Protein AF-A0A1G9TPN9-F1 (afdb_monomer)

Mean predicted aligned error: 10.39 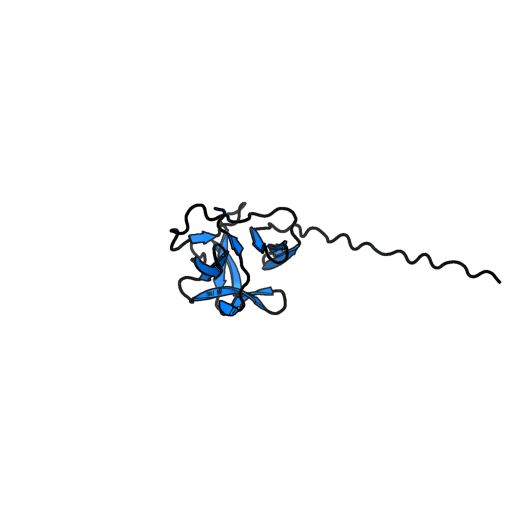Å

Nearest PDB structures (foldseek):
  4qkr-assembly1_A  TM=7.350E-01  e=9.438E-02  synthetic construct
  1sr4-assembly1_C  TM=6.512E-01  e=4.398E-02  [Haemophilus] ducreyi
  2f2f-assembly2_F  TM=6.653E-01  e=1.383E-01  Aggregatibacter actinomycetemcomitans
  3fj8-assembly2_B  TM=6.202E-01  e=1.699E+00  Homo sapiens
  2otg-assembly1_A  TM=3.282E-01  e=3.646E+00  Placopecten magellanicus

Sequence (134 aa):
MGVPSLIGALLAIVPLFAQGESLLKRPDDGRCLGRLDGSPHYTACADAVRIVASSVGVERFAIRLSTEDTCIGAFGEDVLFVGCDRAAVFALEPAKTSTFRLRIADSGKCLGEVAGAPRYTDCGWAPVFMTVSA

Foldseek 3Di:
DDDDDDPPPPPPPPPPPQPWAFEFAFPVPQWGFTDHPQATFTDHDDDYDQDEPPDLPPAKDWGDGPPDQWTWADDPFGIHIDRPVRTFIWGWDDDDVQWTFTARPPPRFTFADDPRGTTTHHPNHHTTGYGYDD

Organism: Allokutzneria albata (NCBI:txid211114)

Solvent-accessible surface area (backbone atoms only — not comparable to full-atom values): 7883 Å² total; per-residue (Å²): 142,82,82,82,80,81,80,75,79,77,78,76,76,69,76,73,72,65,96,32,65,47,54,42,30,25,78,90,78,43,34,12,43,22,40,53,97,87,37,61,35,62,40,78,49,91,78,50,47,66,54,64,56,91,57,92,79,62,70,66,45,69,54,70,46,99,87,54,80,33,11,43,19,65,59,92,45,42,53,41,76,29,49,55,96,62,33,36,45,29,21,74,36,80,73,52,92,54,28,21,24,46,20,33,66,88,76,65,30,10,50,28,69,56,96,77,35,50,23,48,38,63,53,93,78,31,52,50,48,33,44,48,80,133

pLDDT: mean 75.92, std 18.79, range [32.06, 95.75]

Radius of gyration: 18.41 Å; Cα contacts (8 Å, |Δi|>4): 275; chains: 1; bounding box: 75×30×33 Å

Secondary structure (DSSP, 8-state):
--PPP-------------SS-EEEE-TTT-EEEEEETTEEEEEE-SS----B-S-TT---B--B-TTSSEEEEEETTEEEEEEGGGPPPEEEEEEETTEEEEEETTT-PEEEEETTEEEEE-GGGPPP-EE---

Structure (mmCIF, N/CA/C/O backbone):
data_AF-A0A1G9TPN9-F1
#
_entry.id   AF-A0A1G9TPN9-F1
#
loop_
_atom_site.group_PDB
_atom_site.id
_atom_site.type_symbol
_atom_site.label_atom_id
_atom_site.label_alt_id
_atom_site.label_comp_id
_atom_site.label_asym_id
_atom_site.label_entity_id
_atom_site.label_seq_id
_atom_site.pdbx_PDB_ins_code
_atom_site.Cartn_x
_atom_site.Cartn_y
_atom_site.Cartn_z
_atom_site.occupancy
_atom_site.B_iso_or_equiv
_atom_site.auth_seq_id
_atom_site.auth_comp_id
_atom_site.auth_asym_id
_atom_site.auth_atom_id
_atom_site.pdbx_PDB_model_num
ATOM 1 N N . MET A 1 1 ? 59.765 12.003 10.762 1.00 43.97 1 MET A N 1
ATOM 2 C CA . MET A 1 1 ? 58.406 11.668 11.236 1.00 43.97 1 MET A CA 1
ATOM 3 C C . MET A 1 1 ? 57.439 12.626 10.565 1.00 43.97 1 MET A C 1
ATOM 5 O O . MET A 1 1 ? 57.560 13.820 10.780 1.00 43.97 1 MET A O 1
ATOM 9 N N . GLY A 1 2 ? 56.567 12.124 9.696 1.00 37.44 2 GLY A N 1
ATOM 10 C CA . GLY A 1 2 ? 55.583 12.926 8.970 1.00 37.44 2 GLY A CA 1
ATOM 11 C C . GLY A 1 2 ? 54.739 11.991 8.118 1.00 37.44 2 GLY A C 1
ATOM 12 O O . GLY A 1 2 ? 55.180 11.560 7.060 1.00 37.44 2 GLY A O 1
ATOM 13 N N . VAL A 1 3 ? 53.591 11.581 8.650 1.00 46.69 3 VAL A N 1
ATOM 14 C CA . VAL A 1 3 ? 52.636 10.696 7.974 1.00 46.69 3 VAL A CA 1
ATOM 15 C C . VAL A 1 3 ? 51.806 11.565 7.023 1.00 46.69 3 VAL A C 1
ATOM 17 O O . VAL A 1 3 ? 51.264 12.568 7.490 1.00 46.69 3 VAL A O 1
ATOM 20 N N . PRO A 1 4 ? 51.684 11.253 5.722 1.00 41.78 4 PRO A N 1
ATOM 21 C CA . PRO A 1 4 ? 50.736 11.957 4.875 1.00 41.78 4 PRO A CA 1
ATOM 22 C C . PRO A 1 4 ? 49.315 11.471 5.186 1.00 41.78 4 PRO A C 1
ATOM 24 O O . PRO A 1 4 ? 49.020 10.277 5.129 1.00 41.78 4 PRO A O 1
ATOM 27 N N . SER A 1 5 ? 48.451 12.423 5.544 1.00 47.19 5 SER A N 1
ATOM 28 C CA . SER A 1 5 ? 47.017 12.234 5.756 1.00 47.19 5 SER A CA 1
ATOM 29 C C . SER A 1 5 ? 46.362 11.547 4.561 1.00 47.19 5 SER A C 1
ATOM 31 O O . SER A 1 5 ? 46.314 12.096 3.460 1.00 47.19 5 SER A O 1
ATOM 33 N N . LEU A 1 6 ? 45.782 10.375 4.812 1.00 43.66 6 LEU A N 1
ATOM 34 C CA . LEU A 1 6 ? 44.759 9.778 3.964 1.00 43.66 6 LEU A CA 1
ATOM 35 C C . LEU A 1 6 ? 43.507 10.659 4.038 1.00 43.66 6 LEU A C 1
ATOM 37 O O . LEU A 1 6 ? 42.712 10.553 4.970 1.00 43.66 6 LEU A O 1
ATOM 41 N N . ILE A 1 7 ? 43.329 11.539 3.053 1.00 48.28 7 ILE A N 1
ATOM 42 C CA . ILE A 1 7 ? 42.018 12.115 2.752 1.00 48.28 7 ILE A CA 1
ATOM 43 C C . ILE A 1 7 ? 41.195 10.971 2.159 1.00 48.28 7 ILE A C 1
ATOM 45 O O . ILE A 1 7 ? 41.225 10.706 0.959 1.00 48.28 7 ILE A O 1
ATOM 49 N N . GLY A 1 8 ? 40.512 10.237 3.036 1.00 36.88 8 GLY A N 1
ATOM 50 C CA . GLY A 1 8 ? 39.445 9.331 2.648 1.00 36.88 8 GLY A CA 1
ATOM 51 C C . GLY A 1 8 ? 38.329 10.168 2.044 1.00 36.88 8 GLY A C 1
ATOM 52 O O . GLY A 1 8 ? 37.589 10.832 2.767 1.00 36.88 8 GLY A O 1
ATOM 53 N N . ALA A 1 9 ? 38.249 10.179 0.716 1.00 40.12 9 ALA A N 1
ATOM 54 C CA . ALA A 1 9 ? 37.109 10.717 0.001 1.00 40.12 9 ALA A CA 1
ATOM 55 C C . ALA A 1 9 ? 35.876 9.908 0.424 1.00 40.12 9 ALA A C 1
ATOM 57 O O . ALA A 1 9 ? 35.660 8.787 -0.036 1.00 40.12 9 ALA A O 1
ATOM 58 N N . LEU A 1 10 ? 35.094 10.467 1.349 1.00 37.47 10 LEU A N 1
ATOM 59 C CA . LEU A 1 10 ? 33.742 10.012 1.613 1.00 37.47 10 LEU A CA 1
ATOM 60 C C . LEU A 1 10 ? 32.972 10.254 0.311 1.00 37.47 10 LEU A C 1
ATOM 62 O O . LEU A 1 10 ? 32.587 11.382 0.003 1.00 37.47 10 LEU A O 1
ATOM 66 N N . LEU A 1 11 ? 32.816 9.203 -0.490 1.00 36.09 11 LEU A N 1
ATOM 67 C CA . LEU A 1 11 ? 31.829 9.159 -1.556 1.00 36.09 11 LEU A CA 1
ATOM 68 C C . LEU A 1 11 ? 30.475 9.363 -0.879 1.00 36.09 11 LEU A C 1
ATOM 70 O O . LEU A 1 11 ? 29.889 8.431 -0.333 1.00 36.09 11 LEU A O 1
ATOM 74 N N . ALA A 1 12 ? 30.013 10.611 -0.863 1.00 34.91 12 ALA A N 1
ATOM 75 C CA . ALA A 1 12 ? 28.624 10.919 -0.621 1.00 34.91 12 ALA A CA 1
ATOM 76 C C . ALA A 1 12 ? 27.851 10.209 -1.731 1.00 34.91 12 ALA A C 1
ATOM 78 O O . ALA A 1 12 ? 27.803 10.669 -2.872 1.00 34.91 12 ALA A O 1
ATOM 79 N N . ILE A 1 13 ? 27.311 9.037 -1.406 1.00 37.03 13 ILE A N 1
ATOM 80 C CA . ILE A 1 13 ? 26.263 8.404 -2.187 1.00 37.03 13 ILE A CA 1
ATOM 81 C C . ILE A 1 13 ? 25.100 9.380 -2.073 1.00 37.03 13 ILE A C 1
ATOM 83 O O . ILE A 1 13 ? 24.330 9.337 -1.116 1.00 37.03 13 ILE A O 1
ATOM 87 N N . VAL A 1 14 ? 25.033 10.339 -2.997 1.00 32.06 14 VAL A N 1
ATOM 88 C CA . VAL A 1 14 ? 23.802 11.077 -3.244 1.00 32.06 14 VAL A CA 1
ATOM 89 C C . VAL A 1 14 ? 22.802 9.971 -3.552 1.00 32.06 14 VAL A C 1
ATOM 91 O O . VAL A 1 14 ? 23.043 9.238 -4.518 1.00 32.06 14 VAL A O 1
ATOM 94 N N . PRO A 1 15 ? 21.768 9.743 -2.720 1.00 36.69 15 PRO A N 1
ATOM 95 C CA . PRO A 1 15 ? 20.754 8.777 -3.081 1.00 36.69 15 PRO A CA 1
ATOM 96 C C . PRO A 1 15 ? 20.227 9.276 -4.416 1.00 36.69 15 PRO A C 1
ATOM 98 O O . PRO A 1 15 ? 19.687 10.381 -4.491 1.00 36.69 15 PRO A O 1
ATOM 101 N N . LEU A 1 16 ? 20.507 8.522 -5.485 1.00 38.44 16 LEU A N 1
ATOM 102 C CA . LEU A 1 16 ? 19.875 8.752 -6.768 1.00 38.44 16 LEU A CA 1
ATOM 103 C C . LEU A 1 16 ? 18.395 8.803 -6.429 1.00 38.44 16 LEU A C 1
ATOM 105 O O . LEU A 1 16 ? 17.837 7.798 -5.986 1.00 38.44 16 LEU A O 1
ATOM 109 N N . PHE A 1 17 ? 17.799 9.988 -6.546 1.00 42.41 17 PHE A N 1
ATOM 110 C CA . PHE A 1 17 ? 16.361 10.133 -6.533 1.00 42.41 17 PHE A CA 1
ATOM 111 C C . PHE A 1 17 ? 15.888 9.135 -7.574 1.00 42.41 17 PHE A C 1
ATOM 113 O O . PHE A 1 17 ? 16.177 9.306 -8.761 1.00 42.41 17 PHE A O 1
ATOM 120 N N . ALA A 1 18 ? 15.313 8.021 -7.118 1.00 39.78 18 ALA A N 1
ATOM 121 C CA . ALA A 1 18 ? 14.754 7.043 -8.021 1.00 39.78 18 ALA A CA 1
ATOM 122 C C . ALA A 1 18 ? 13.811 7.849 -8.909 1.00 39.78 18 ALA A C 1
ATOM 124 O O . ALA A 1 18 ? 12.903 8.505 -8.396 1.00 39.78 18 ALA A O 1
ATOM 125 N N . GLN A 1 19 ? 14.096 7.885 -10.212 1.00 42.78 19 GLN A N 1
ATOM 126 C CA . GLN A 1 19 ? 13.263 8.532 -11.224 1.00 42.78 19 GLN A CA 1
ATOM 127 C C . GLN A 1 19 ? 11.997 7.688 -11.420 1.00 42.78 19 GLN A C 1
ATOM 129 O O . GLN A 1 19 ? 11.717 7.171 -12.494 1.00 42.78 19 GLN A O 1
ATOM 134 N N . GLY A 1 20 ? 11.297 7.468 -10.316 1.00 49.19 20 GLY A N 1
ATOM 135 C CA . GLY A 1 20 ? 10.157 6.607 -10.154 1.00 49.19 20 GLY A CA 1
ATOM 136 C C . GLY A 1 20 ? 9.062 7.423 -9.507 1.00 49.19 20 GLY A C 1
ATOM 137 O O . GLY A 1 20 ? 9.279 8.123 -8.515 1.00 49.19 20 GLY A O 1
ATOM 138 N N . GLU A 1 21 ? 7.880 7.368 -10.095 1.00 59.69 21 GLU A N 1
ATOM 139 C CA . GLU A 1 21 ? 6.714 8.082 -9.599 1.00 59.69 21 GLU A CA 1
ATOM 140 C C . GLU A 1 21 ? 6.439 7.638 -8.162 1.00 59.69 21 GLU A C 1
ATOM 142 O O . GLU A 1 21 ? 6.252 6.449 -7.900 1.00 59.69 21 GLU A O 1
ATOM 147 N N . SER A 1 22 ? 6.487 8.579 -7.217 1.00 54.78 22 SER A N 1
ATOM 148 C CA . SER A 1 22 ? 6.223 8.318 -5.802 1.00 54.78 22 SER A CA 1
ATOM 149 C C . SER A 1 22 ? 4.737 8.514 -5.522 1.00 54.78 22 SER A C 1
ATOM 151 O O . SER A 1 22 ? 4.194 9.597 -5.731 1.00 54.78 22 SER A O 1
ATOM 153 N N . LEU A 1 23 ? 4.075 7.455 -5.059 1.00 70.75 23 LEU A N 1
ATOM 154 C CA . LEU A 1 23 ? 2.614 7.343 -5.089 1.00 70.75 23 LEU A CA 1
ATOM 155 C C . LEU A 1 23 ? 1.996 7.423 -3.700 1.00 70.75 23 LEU A C 1
ATOM 157 O O . LEU A 1 23 ? 1.034 8.150 -3.489 1.00 70.75 23 LEU A O 1
ATOM 161 N N . LEU A 1 24 ? 2.544 6.661 -2.753 1.00 81.06 24 LEU A N 1
ATOM 162 C CA . LEU A 1 24 ? 1.997 6.532 -1.405 1.00 81.06 24 LEU A CA 1
ATOM 163 C C . LEU A 1 24 ? 3.110 6.655 -0.384 1.00 81.06 24 LEU A C 1
ATOM 165 O O . LEU A 1 24 ? 3.921 5.738 -0.247 1.00 81.06 24 LEU A O 1
ATOM 169 N N . LYS A 1 25 ? 3.129 7.769 0.347 1.00 83.56 25 LYS A N 1
ATOM 170 C CA . LYS A 1 25 ? 4.106 7.989 1.414 1.00 83.56 25 LYS A CA 1
ATOM 171 C C . LYS A 1 25 ? 3.711 7.240 2.679 1.00 83.56 25 LYS A C 1
ATOM 173 O O . LYS A 1 25 ? 2.613 7.422 3.201 1.00 83.56 25 LYS A O 1
ATOM 178 N N . ARG A 1 26 ? 4.646 6.463 3.215 1.00 86.19 26 ARG A N 1
ATOM 179 C CA . ARG A 1 26 ? 4.575 5.927 4.572 1.00 86.19 26 ARG A CA 1
ATOM 180 C C . ARG A 1 26 ? 4.964 7.040 5.548 1.00 86.19 26 ARG A C 1
ATO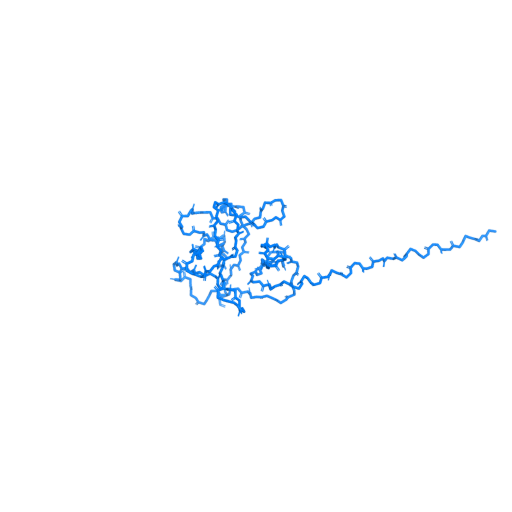M 182 O O . ARG A 1 26 ? 6.073 7.568 5.449 1.00 86.19 26 ARG A O 1
ATOM 189 N N . PRO A 1 27 ? 4.082 7.427 6.480 1.00 79.25 27 PRO A N 1
ATOM 190 C CA . PRO A 1 27 ? 4.375 8.490 7.429 1.00 79.25 27 PRO A CA 1
ATOM 191 C C . PRO A 1 27 ? 5.448 8.078 8.444 1.00 79.25 27 PRO A C 1
ATOM 193 O O . PRO A 1 27 ? 6.152 8.949 8.942 1.00 79.25 27 PRO A O 1
ATOM 196 N N . ASP A 1 28 ? 5.596 6.778 8.717 1.00 81.81 28 ASP A N 1
ATOM 197 C CA . ASP A 1 28 ? 6.481 6.276 9.774 1.00 81.81 28 ASP A CA 1
ATOM 198 C C . ASP A 1 28 ? 7.973 6.373 9.418 1.00 81.81 28 ASP A C 1
ATOM 200 O O . ASP A 1 28 ? 8.795 6.665 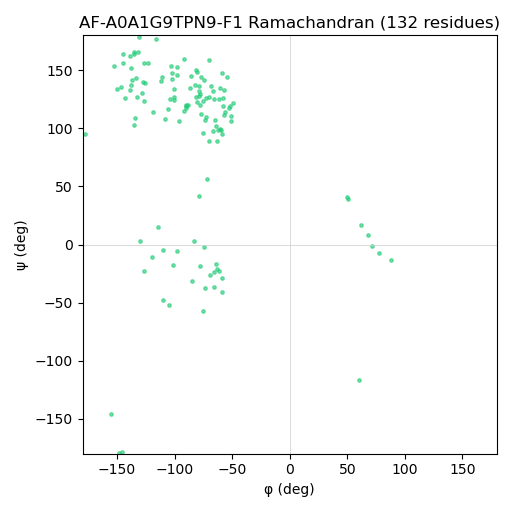10.281 1.00 81.81 28 ASP A O 1
ATOM 204 N N . ASP A 1 29 ? 8.337 6.132 8.154 1.00 84.25 29 ASP A N 1
ATOM 205 C CA . ASP A 1 29 ? 9.736 6.092 7.701 1.00 84.25 29 ASP A CA 1
ATOM 206 C C . ASP A 1 29 ? 10.018 6.951 6.461 1.00 84.25 29 ASP A C 1
ATOM 208 O O . ASP A 1 29 ? 11.138 6.962 5.951 1.00 84.25 29 ASP A O 1
ATOM 212 N N . GLY A 1 30 ? 9.015 7.674 5.958 1.00 81.56 30 GLY A N 1
ATOM 213 C CA . GLY A 1 30 ? 9.161 8.594 4.835 1.00 81.56 30 GLY A CA 1
ATOM 214 C C . GLY A 1 30 ? 9.444 7.926 3.489 1.00 81.56 30 GLY A C 1
ATOM 215 O O . GLY A 1 30 ? 9.712 8.643 2.526 1.00 81.56 30 GLY A O 1
ATOM 216 N N . ARG A 1 31 ? 9.380 6.590 3.390 1.00 86.44 31 ARG A N 1
ATOM 217 C CA . ARG A 1 31 ? 9.495 5.877 2.111 1.00 86.44 31 ARG A CA 1
ATOM 218 C C . ARG A 1 31 ? 8.171 5.907 1.358 1.00 86.44 31 ARG A C 1
ATOM 220 O O . ARG A 1 31 ? 7.098 5.871 1.958 1.00 86.44 31 ARG A O 1
ATOM 227 N N . CYS A 1 32 ? 8.239 5.918 0.036 1.00 85.06 32 CYS A N 1
ATOM 228 C CA . CYS A 1 32 ? 7.076 5.863 -0.832 1.00 85.06 32 CYS A CA 1
ATOM 229 C C . CYS A 1 32 ? 7.002 4.556 -1.584 1.00 85.06 32 CYS A C 1
ATOM 231 O O . CYS A 1 32 ? 8.020 4.088 -2.091 1.00 85.06 32 CYS A O 1
ATOM 233 N N . LEU A 1 33 ? 5.789 4.021 -1.726 1.00 86.50 33 LEU A N 1
ATOM 234 C CA . LEU A 1 33 ? 5.526 3.088 -2.811 1.00 86.50 33 LEU A CA 1
ATOM 235 C C . LEU A 1 33 ? 5.658 3.855 -4.125 1.00 86.50 33 LEU A C 1
ATOM 237 O O . LEU A 1 33 ? 4.996 4.878 -4.310 1.00 86.50 33 LEU A O 1
ATOM 241 N N . GLY A 1 34 ? 6.499 3.360 -5.018 1.00 80.06 34 GLY A N 1
ATOM 242 C CA . GLY A 1 34 ? 6.686 3.918 -6.345 1.00 80.06 34 GLY A CA 1
ATOM 243 C C . GLY A 1 34 ? 7.036 2.851 -7.365 1.00 80.06 34 GLY A C 1
ATOM 244 O O . GLY A 1 34 ? 7.113 1.662 -7.043 1.00 80.06 34 GLY A O 1
ATOM 245 N N . ARG A 1 35 ? 7.228 3.285 -8.609 1.00 79.00 35 ARG A N 1
ATOM 246 C CA . ARG A 1 35 ? 7.632 2.421 -9.720 1.00 79.00 35 ARG A CA 1
ATOM 247 C C . ARG A 1 35 ? 9.129 2.555 -9.985 1.00 79.00 35 ARG A C 1
ATOM 249 O O . ARG A 1 35 ? 9.594 3.654 -10.255 1.00 79.00 35 ARG A O 1
ATOM 256 N N . LEU A 1 36 ? 9.863 1.446 -9.956 1.00 78.62 36 LEU A N 1
ATOM 257 C CA . LEU A 1 36 ? 11.259 1.356 -10.393 1.00 78.62 36 LEU A CA 1
ATOM 258 C C . LEU A 1 36 ? 11.358 0.215 -11.408 1.00 78.62 36 LEU A C 1
ATOM 260 O O . LEU A 1 36 ? 10.920 -0.895 -11.120 1.00 78.62 36 LEU A O 1
ATOM 264 N N . ASP A 1 37 ? 11.845 0.512 -12.614 1.00 80.62 37 ASP A N 1
ATOM 265 C CA . ASP A 1 37 ? 11.958 -0.448 -13.725 1.00 80.62 37 ASP A CA 1
ATOM 266 C C . ASP A 1 37 ? 10.660 -1.241 -13.995 1.00 80.62 37 ASP A C 1
ATOM 268 O O . ASP A 1 37 ? 10.658 -2.451 -14.213 1.00 80.62 37 ASP A O 1
ATOM 272 N N . GLY A 1 38 ? 9.512 -0.555 -13.923 1.00 77.62 38 GLY A N 1
ATOM 273 C CA . GLY A 1 38 ? 8.184 -1.152 -14.123 1.00 77.62 38 GLY A CA 1
ATOM 274 C C . GLY A 1 38 ? 7.642 -1.954 -12.933 1.00 77.62 38 GLY A C 1
ATOM 275 O O . GLY A 1 38 ? 6.468 -2.321 -12.938 1.00 77.62 38 GLY A O 1
ATOM 276 N N . SER A 1 39 ? 8.446 -2.168 -11.892 1.00 84.44 39 SER A N 1
ATOM 277 C CA . SER A 1 39 ? 8.086 -2.940 -10.701 1.00 84.44 39 SER A CA 1
ATOM 278 C C . SER A 1 39 ? 7.773 -2.032 -9.503 1.00 84.44 39 SER A C 1
ATOM 280 O O . SER A 1 39 ? 8.258 -0.898 -9.441 1.00 84.44 39 SER A O 1
ATOM 282 N N . PRO A 1 40 ? 6.946 -2.476 -8.541 1.00 89.19 40 PRO A N 1
ATOM 283 C CA . PRO A 1 40 ? 6.682 -1.716 -7.327 1.00 89.19 40 PRO A CA 1
ATOM 284 C C . PRO A 1 40 ? 7.835 -1.835 -6.330 1.00 89.19 40 PRO A C 1
ATOM 286 O O . PRO A 1 40 ? 8.250 -2.933 -5.967 1.00 89.19 40 PRO A O 1
ATOM 289 N N . HIS A 1 41 ? 8.306 -0.695 -5.829 1.00 88.75 41 HIS A N 1
ATOM 290 C CA . HIS A 1 41 ? 9.376 -0.612 -4.835 1.00 88.75 41 HIS A CA 1
ATOM 291 C C . HIS A 1 41 ? 9.064 0.435 -3.766 1.00 88.75 41 HIS A C 1
ATOM 293 O O . HIS A 1 41 ? 8.391 1.429 -4.038 1.00 88.75 41 HIS A O 1
ATOM 299 N N . TYR A 1 42 ? 9.601 0.236 -2.558 1.00 87.50 42 TYR A N 1
ATOM 300 C CA . TYR A 1 42 ? 9.694 1.314 -1.577 1.00 87.50 42 TYR A CA 1
ATOM 301 C C . TYR A 1 42 ? 11.002 2.077 -1.766 1.00 87.50 42 TYR A C 1
ATOM 303 O O . TYR A 1 42 ? 12.080 1.504 -1.624 1.00 87.50 42 TYR A O 1
ATOM 311 N N . THR A 1 43 ? 10.907 3.373 -2.045 1.00 82.44 43 THR A N 1
ATOM 312 C CA . THR A 1 43 ? 12.064 4.261 -2.217 1.00 82.44 43 THR A CA 1
ATOM 313 C C . THR A 1 43 ? 11.959 5.482 -1.310 1.00 82.44 43 THR A C 1
ATOM 315 O O . THR A 1 43 ? 10.866 5.857 -0.887 1.00 82.44 43 THR A O 1
ATOM 318 N N . ALA A 1 44 ? 13.088 6.104 -0.979 1.00 80.69 44 ALA A N 1
ATOM 319 C CA . ALA A 1 44 ? 13.082 7.376 -0.266 1.00 80.69 44 ALA A CA 1
ATOM 320 C C . ALA A 1 44 ? 12.496 8.474 -1.170 1.00 80.69 44 ALA A C 1
ATOM 322 O O . ALA A 1 44 ? 12.883 8.600 -2.331 1.00 80.69 44 ALA A O 1
ATOM 323 N N . CYS A 1 45 ? 11.570 9.270 -0.640 1.00 74.44 45 CYS A N 1
ATOM 324 C CA . CYS A 1 45 ? 10.864 10.306 -1.393 1.00 74.44 45 CYS A CA 1
ATOM 325 C C . CYS A 1 45 ? 10.719 11.578 -0.543 1.00 74.44 45 CYS A C 1
ATOM 327 O O . CYS A 1 45 ? 10.308 11.536 0.621 1.00 74.44 45 CYS A O 1
ATOM 329 N N . ALA A 1 46 ? 11.042 12.731 -1.134 1.00 64.75 46 ALA A N 1
ATOM 330 C CA . ALA A 1 46 ? 10.788 14.028 -0.509 1.00 64.75 46 ALA A CA 1
ATOM 331 C C . ALA A 1 46 ? 9.291 14.367 -0.604 1.00 64.75 46 ALA A C 1
ATOM 333 O O . ALA A 1 46 ? 8.609 14.467 0.423 1.00 64.75 46 ALA A O 1
ATOM 334 N N . ASP A 1 47 ? 8.778 14.383 -1.838 1.00 60.41 47 ASP A N 1
ATOM 335 C CA . ASP A 1 47 ? 7.427 14.806 -2.189 1.00 60.41 47 ASP A CA 1
ATOM 336 C C . ASP A 1 47 ? 6.659 13.657 -2.835 1.00 60.41 47 ASP A C 1
ATOM 338 O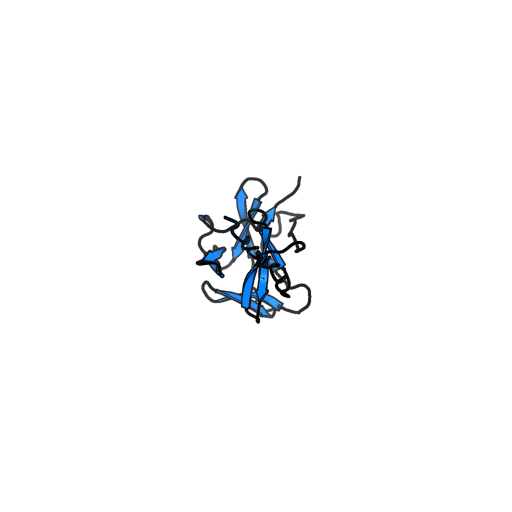 O . ASP A 1 47 ? 6.979 13.189 -3.925 1.00 60.41 47 ASP A O 1
ATOM 342 N N . ALA A 1 48 ? 5.630 13.185 -2.148 1.00 63.84 48 ALA A N 1
ATOM 343 C CA . ALA A 1 48 ? 4.693 12.228 -2.704 1.00 63.84 48 ALA A CA 1
ATOM 344 C C . ALA A 1 48 ? 3.302 12.514 -2.177 1.00 63.84 48 ALA A C 1
ATOM 346 O O . ALA A 1 48 ? 3.134 13.209 -1.168 1.00 63.84 48 ALA A O 1
ATOM 347 N N . VAL A 1 49 ? 2.307 11.942 -2.847 1.00 57.88 49 VAL A N 1
ATOM 348 C CA . VAL A 1 49 ? 0.919 12.085 -2.432 1.00 57.88 49 VAL A CA 1
ATOM 349 C C . VAL A 1 49 ? 0.750 11.416 -1.067 1.00 57.88 49 VAL A C 1
ATOM 351 O O . VAL A 1 49 ? 0.768 10.194 -0.914 1.00 57.88 49 VAL A O 1
ATOM 354 N N . ARG A 1 50 ? 0.592 12.245 -0.035 1.00 56.66 50 ARG A N 1
ATOM 355 C CA . ARG A 1 50 ? -0.002 11.817 1.227 1.00 56.66 50 ARG A CA 1
ATOM 356 C C . ARG A 1 50 ? -1.502 11.759 0.985 1.00 56.66 50 ARG A C 1
ATOM 358 O O . ARG A 1 50 ? -2.123 12.801 0.787 1.00 56.66 50 ARG A O 1
ATOM 365 N N . ILE A 1 51 ? -2.089 10.566 0.999 1.00 57.19 51 ILE A N 1
ATOM 366 C CA . ILE A 1 51 ? -3.546 10.465 0.928 1.00 57.19 51 ILE A CA 1
ATOM 367 C C . ILE A 1 51 ? -4.106 10.890 2.286 1.00 57.19 51 ILE A C 1
ATOM 369 O O . ILE A 1 51 ? -3.989 10.183 3.289 1.00 57.19 51 ILE A O 1
ATOM 373 N N . VAL A 1 52 ? -4.695 12.082 2.311 1.00 53.38 52 VAL A N 1
ATOM 374 C CA . VAL A 1 52 ? -5.472 12.587 3.441 1.00 53.38 52 VAL A CA 1
ATOM 375 C C . VAL A 1 52 ? -6.923 12.203 3.188 1.00 53.38 52 VAL A C 1
ATOM 377 O O . VAL A 1 52 ? -7.527 12.656 2.218 1.00 53.38 52 VAL A O 1
ATOM 380 N N . ALA A 1 53 ? -7.481 11.343 4.038 1.00 53.84 53 ALA A N 1
ATOM 381 C CA . ALA A 1 53 ? -8.899 11.020 3.956 1.00 53.84 53 ALA A CA 1
ATOM 382 C C . ALA A 1 53 ? -9.711 12.220 4.463 1.00 53.84 53 ALA A C 1
ATOM 384 O O . ALA A 1 53 ? -9.706 12.504 5.658 1.00 53.84 53 ALA A O 1
ATOM 385 N N . SER A 1 54 ? -10.406 12.916 3.561 1.00 46.38 54 SER A N 1
ATOM 386 C CA . SER A 1 54 ? -11.360 13.981 3.908 1.00 46.38 54 SER A CA 1
ATOM 387 C C . SER A 1 54 ? -12.702 13.427 4.405 1.00 46.38 54 SER A C 1
ATOM 389 O O . SER A 1 54 ? -13.446 14.130 5.082 1.00 46.38 54 SER A O 1
ATOM 391 N N . SER A 1 55 ? -12.996 12.151 4.125 1.00 51.31 55 SER A N 1
ATOM 392 C CA . SER A 1 55 ? -14.114 11.409 4.710 1.00 51.31 55 SER A CA 1
ATOM 393 C C . SER A 1 55 ? -13.718 9.955 4.970 1.00 51.31 55 SER A C 1
ATOM 395 O O . SER A 1 55 ? -13.315 9.250 4.046 1.00 51.31 55 SER A O 1
ATOM 397 N N . VAL A 1 56 ? -13.890 9.475 6.203 1.00 54.69 56 VAL A N 1
ATOM 398 C CA . VAL A 1 56 ? -13.627 8.070 6.592 1.00 54.69 56 VAL A CA 1
ATOM 399 C C . VAL A 1 56 ? -14.719 7.113 6.066 1.00 54.69 56 VAL A C 1
ATOM 401 O O . VAL A 1 56 ? -14.627 5.906 6.238 1.00 54.69 56 VAL A O 1
ATOM 404 N N . GLY A 1 57 ? -15.747 7.638 5.386 1.00 54.19 57 GLY A N 1
ATOM 405 C CA . GLY A 1 57 ? -16.856 6.866 4.813 1.00 54.19 57 GLY A CA 1
ATOM 406 C C . GLY A 1 57 ? -16.594 6.245 3.436 1.00 54.19 57 GLY A C 1
ATOM 407 O O . GLY A 1 57 ? -17.511 5.664 2.864 1.00 54.19 57 GLY A O 1
ATOM 408 N N . VAL A 1 58 ? -15.387 6.368 2.869 1.00 62.19 58 VAL A N 1
ATOM 409 C CA . VAL A 1 58 ? -15.056 5.675 1.613 1.00 62.19 58 VAL A CA 1
ATOM 410 C C . VAL A 1 58 ? -14.820 4.199 1.928 1.00 62.19 58 VAL A C 1
ATOM 412 O O . VAL A 1 58 ? -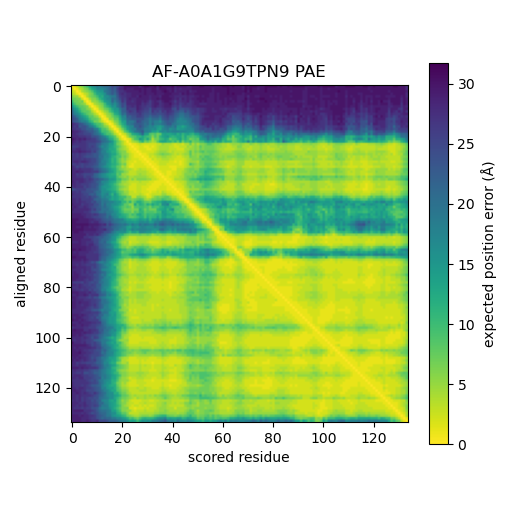13.734 3.809 2.350 1.00 62.19 58 VAL A O 1
ATOM 415 N N . GLU A 1 59 ? -15.854 3.379 1.745 1.00 71.19 59 GLU A N 1
ATOM 416 C CA . GLU A 1 59 ? -15.796 1.949 2.066 1.00 71.19 59 GLU A CA 1
ATOM 417 C C . GLU A 1 59 ? -14.813 1.184 1.174 1.00 71.19 59 GLU A C 1
ATOM 419 O O . GLU A 1 59 ? -14.167 0.238 1.630 1.00 71.19 59 GLU A O 1
ATOM 424 N N . ARG A 1 60 ? -14.719 1.570 -0.106 1.00 81.12 60 ARG A N 1
ATOM 425 C CA . ARG A 1 60 ? -13.928 0.883 -1.132 1.00 81.12 60 ARG A CA 1
ATOM 426 C C . ARG A 1 60 ? -13.416 1.864 -2.191 1.00 81.12 60 ARG A C 1
ATOM 428 O O . ARG A 1 60 ? -14.194 2.674 -2.687 1.00 81.12 60 ARG A O 1
ATOM 435 N N . PHE A 1 61 ? -12.138 1.787 -2.563 1.00 85.50 61 PHE A N 1
ATOM 436 C CA . PHE A 1 61 ? -11.529 2.648 -3.585 1.00 85.50 61 PHE A CA 1
ATOM 437 C C . PHE A 1 61 ? -10.347 1.977 -4.294 1.00 85.50 61 PHE A C 1
ATOM 439 O O . PHE A 1 61 ? -9.670 1.127 -3.727 1.00 85.50 61 PHE A O 1
ATOM 446 N N . ALA A 1 62 ? -10.074 2.384 -5.532 1.00 87.56 62 ALA A N 1
ATOM 447 C CA . ALA A 1 62 ? -8.841 2.042 -6.238 1.00 87.56 62 ALA A CA 1
ATOM 448 C C . ALA A 1 62 ? -7.833 3.192 -6.121 1.00 87.56 62 ALA A C 1
ATOM 450 O O . ALA A 1 62 ? -8.215 4.357 -5.992 1.00 87.56 62 ALA A O 1
ATOM 451 N N . ILE A 1 63 ? -6.540 2.874 -6.187 1.00 84.50 63 ILE A N 1
ATOM 452 C CA . ILE A 1 63 ? -5.465 3.870 -6.138 1.00 84.50 63 ILE A CA 1
ATOM 453 C C . ILE A 1 63 ? -4.850 3.975 -7.531 1.00 84.50 63 ILE A C 1
ATOM 455 O O . ILE A 1 63 ? -4.160 3.057 -7.980 1.00 84.50 63 ILE A O 1
ATOM 459 N N . ARG A 1 64 ? -5.130 5.090 -8.210 1.00 82.00 64 ARG A N 1
ATOM 460 C CA . ARG A 1 64 ? -4.627 5.415 -9.550 1.00 82.00 64 ARG A CA 1
ATOM 461 C C . ARG A 1 64 ? -3.253 6.086 -9.485 1.00 82.00 64 ARG A C 1
ATOM 463 O O . ARG A 1 64 ? -2.988 6.869 -8.576 1.00 82.00 64 ARG A O 1
ATOM 470 N N . LEU A 1 65 ? -2.406 5.797 -10.470 1.00 75.69 65 LEU A N 1
ATOM 471 C CA . LEU A 1 65 ? -1.121 6.456 -10.696 1.00 75.69 65 LEU A CA 1
ATOM 472 C C . LEU A 1 65 ? -1.341 7.773 -11.460 1.00 75.69 65 LEU A C 1
ATOM 474 O O . LEU A 1 65 ? -2.148 7.835 -12.383 1.00 75.69 65 LEU A O 1
ATOM 478 N N . SER A 1 66 ? -0.652 8.842 -11.062 1.00 67.38 66 SER A N 1
ATOM 479 C CA . SER A 1 66 ? -0.954 10.231 -11.452 1.00 67.38 66 SER A CA 1
ATOM 480 C C . SER A 1 66 ? -0.822 10.548 -12.947 1.00 67.38 66 SER A C 1
ATOM 482 O O . SER A 1 66 ? -1.397 11.535 -13.401 1.00 67.38 66 SER A O 1
ATOM 484 N N . THR A 1 67 ? -0.077 9.754 -13.707 1.00 61.50 67 THR A N 1
ATOM 485 C CA . THR A 1 67 ? 0.367 10.082 -15.076 1.00 61.50 67 THR A CA 1
ATOM 486 C C . THR A 1 67 ? -0.130 9.100 -16.140 1.00 61.50 67 THR A C 1
ATOM 488 O O . THR A 1 67 ? -0.045 9.397 -17.329 1.00 61.50 67 THR A O 1
ATOM 491 N N . GLU A 1 68 ? -0.707 7.963 -15.741 1.00 66.50 68 GLU A N 1
ATOM 492 C CA . GLU A 1 68 ? -1.161 6.894 -16.638 1.00 66.50 68 GLU A CA 1
ATOM 493 C C . GLU A 1 68 ? -2.555 6.380 -16.232 1.00 66.50 68 GLU A C 1
ATOM 495 O O . GLU A 1 68 ? -3.045 6.629 -15.128 1.00 66.50 68 GLU A O 1
ATOM 500 N N . ASP A 1 69 ? -3.225 5.623 -17.106 1.00 77.69 69 ASP A N 1
ATOM 501 C CA . ASP A 1 69 ? -4.423 4.838 -16.746 1.00 77.69 69 ASP A CA 1
ATOM 502 C C . ASP A 1 69 ? -4.058 3.534 -16.018 1.00 77.69 69 ASP A C 1
ATOM 504 O O . ASP A 1 69 ? -4.597 2.455 -16.264 1.00 77.69 69 ASP A O 1
ATOM 508 N N . THR A 1 70 ? -3.087 3.651 -15.116 1.00 84.62 70 THR A N 1
ATOM 509 C CA . THR A 1 70 ? -2.543 2.550 -14.340 1.00 84.62 70 THR A CA 1
ATOM 510 C C . THR A 1 70 ? -2.944 2.727 -12.880 1.00 84.62 70 THR A C 1
ATOM 512 O O . THR A 1 70 ? -3.013 3.840 -12.365 1.00 84.62 70 THR A O 1
ATOM 515 N N . CYS A 1 71 ? -3.205 1.624 -12.195 1.00 87.69 71 CYS A N 1
ATOM 516 C CA . CYS A 1 71 ? -3.608 1.557 -10.801 1.00 87.69 71 CYS A CA 1
ATOM 517 C C . CYS A 1 71 ? -2.774 0.512 -10.046 1.00 87.69 71 CYS A C 1
ATOM 519 O O . CYS A 1 71 ? -2.098 -0.331 -10.645 1.00 87.69 71 CYS A O 1
ATOM 521 N N . ILE A 1 72 ? -2.833 0.553 -8.715 1.00 89.94 72 ILE A N 1
ATOM 522 C CA . ILE A 1 72 ? -2.262 -0.496 -7.865 1.00 89.94 72 ILE A CA 1
ATOM 523 C C . ILE A 1 72 ? -3.144 -1.748 -7.956 1.00 89.94 72 ILE A C 1
ATOM 525 O O . ILE A 1 72 ? -4.352 -1.694 -7.728 1.00 89.94 72 ILE A O 1
ATOM 529 N N . GLY A 1 73 ? -2.525 -2.875 -8.295 1.00 92.88 73 GLY A N 1
ATOM 530 C CA . GLY A 1 73 ? -3.148 -4.186 -8.437 1.00 92.88 73 GLY A CA 1
ATOM 531 C C . GLY A 1 73 ? -2.623 -5.210 -7.438 1.00 92.88 73 GLY A C 1
ATOM 532 O O . GLY A 1 73 ? -1.699 -4.946 -6.660 1.00 92.88 73 GLY A O 1
ATOM 533 N N . ALA A 1 74 ? -3.213 -6.402 -7.491 1.00 93.81 74 ALA A N 1
ATOM 534 C CA . ALA A 1 74 ?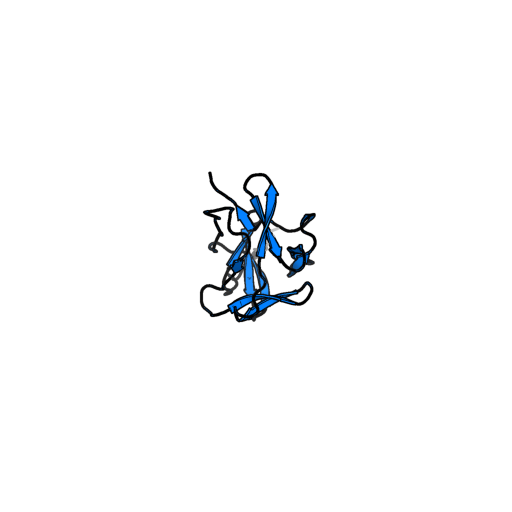 -2.803 -7.548 -6.695 1.00 93.81 74 ALA A CA 1
ATOM 535 C C . ALA A 1 74 ? -2.804 -8.832 -7.528 1.00 93.81 74 ALA A C 1
ATOM 537 O O . ALA A 1 74 ? -3.740 -9.087 -8.284 1.00 93.81 74 ALA A O 1
ATOM 538 N N . PHE A 1 75 ? -1.771 -9.654 -7.351 1.00 92.31 75 PHE A N 1
ATOM 539 C CA . PHE A 1 75 ? -1.733 -11.029 -7.842 1.00 92.31 75 PHE A CA 1
ATOM 540 C C . PHE A 1 75 ? -1.186 -11.928 -6.736 1.00 92.31 75 PHE A C 1
ATOM 542 O O . PHE A 1 75 ? 0.006 -11.919 -6.441 1.00 92.31 75 PHE A O 1
ATOM 549 N N . GLY A 1 76 ? -2.071 -12.663 -6.062 1.00 90.50 76 GLY A N 1
ATOM 550 C CA . GLY A 1 76 ? -1.704 -13.357 -4.829 1.00 90.50 76 GLY A CA 1
ATOM 551 C C . GLY A 1 76 ? -1.239 -12.365 -3.755 1.00 90.50 76 GLY A C 1
ATOM 552 O O . GLY A 1 76 ? -2.015 -11.521 -3.311 1.00 90.50 76 GLY A O 1
ATOM 553 N N . GLU A 1 77 ? 0.023 -12.475 -3.339 1.00 93.81 77 GLU A N 1
ATOM 554 C CA . GLU A 1 77 ? 0.656 -11.574 -2.359 1.00 93.81 77 GLU A CA 1
ATOM 555 C C . GLU A 1 77 ? 1.503 -10.474 -3.011 1.00 93.81 77 GLU A C 1
ATOM 557 O O . GLU A 1 77 ? 2.023 -9.594 -2.321 1.00 93.81 77 GLU A O 1
ATOM 562 N N . ASP A 1 78 ? 1.665 -10.516 -4.332 1.00 94.19 78 ASP A N 1
ATOM 563 C CA . ASP A 1 78 ? 2.433 -9.536 -5.085 1.00 94.19 78 ASP A CA 1
ATOM 564 C C . ASP A 1 78 ? 1.621 -8.258 -5.302 1.00 94.19 78 ASP A C 1
ATOM 566 O O . ASP A 1 78 ? 0.465 -8.282 -5.741 1.00 94.19 78 ASP A O 1
ATOM 570 N N . VAL A 1 79 ? 2.265 -7.125 -5.026 1.00 94.31 79 VAL A N 1
ATOM 571 C CA . VAL A 1 79 ? 1.805 -5.806 -5.464 1.00 94.31 79 VAL A CA 1
ATOM 572 C C . VAL A 1 79 ? 2.200 -5.651 -6.926 1.00 94.31 79 VAL A C 1
ATOM 574 O O . VAL A 1 79 ? 3.320 -5.991 -7.295 1.00 94.31 79 VAL A O 1
ATOM 577 N N . LEU A 1 80 ? 1.298 -5.132 -7.756 1.00 92.56 80 LEU A N 1
ATOM 578 C CA . LEU A 1 80 ? 1.543 -4.904 -9.180 1.00 92.56 80 LEU A CA 1
ATOM 579 C C . LEU A 1 80 ? 1.036 -3.528 -9.607 1.00 92.56 80 LEU A C 1
ATOM 581 O O . LEU A 1 80 ? 0.202 -2.924 -8.933 1.00 92.56 80 LEU A O 1
ATOM 585 N N . PHE A 1 81 ? 1.484 -3.075 -10.774 1.00 89.50 81 PHE A N 1
ATOM 586 C CA . PHE A 1 81 ? 0.834 -1.995 -11.505 1.00 89.50 81 PHE A CA 1
ATOM 587 C C . PHE A 1 81 ? 0.045 -2.579 -12.675 1.00 89.50 81 PHE A C 1
ATOM 589 O O . PHE A 1 81 ? 0.584 -3.336 -13.478 1.00 89.50 81 PHE A O 1
ATOM 596 N N . VAL A 1 82 ? -1.243 -2.257 -12.746 1.00 90.31 82 VAL A N 1
ATOM 597 C CA . VAL A 1 82 ? -2.200 -2.852 -13.692 1.00 90.31 82 VAL A CA 1
ATOM 598 C C . VAL A 1 82 ? -3.132 -1.784 -14.250 1.00 90.31 82 VAL A C 1
ATOM 600 O O . VAL A 1 82 ? -3.277 -0.724 -13.649 1.00 90.31 82 VAL A O 1
ATOM 603 N N . GLY A 1 83 ? -3.803 -2.062 -15.368 1.00 89.56 83 GLY A N 1
ATOM 604 C CA . GLY A 1 83 ? -4.904 -1.210 -15.834 1.00 89.56 83 GLY A CA 1
ATOM 605 C C . GLY A 1 83 ? -5.964 -1.034 -14.742 1.00 89.56 83 GLY A C 1
ATOM 606 O O . GLY A 1 83 ? -6.203 -1.951 -13.950 1.00 89.56 83 GLY A O 1
ATOM 607 N N . CYS A 1 84 ? -6.570 0.151 -14.659 1.00 87.44 84 CYS A N 1
ATOM 608 C CA . CYS A 1 84 ? -7.504 0.473 -13.576 1.00 87.44 84 CYS A CA 1
ATOM 609 C C . CYS A 1 84 ? -8.787 -0.378 -13.565 1.00 87.44 84 CYS A C 1
ATOM 611 O O . CYS A 1 84 ? -9.434 -0.484 -12.527 1.00 87.44 84 CYS A O 1
ATOM 613 N N . ASP A 1 85 ? -9.108 -1.051 -14.670 1.00 89.44 85 ASP A N 1
ATOM 614 C CA . ASP A 1 85 ? -10.153 -2.076 -14.780 1.00 89.44 85 ASP A CA 1
ATOM 615 C C . ASP A 1 85 ? -9.860 -3.344 -13.954 1.00 89.44 85 ASP A C 1
ATOM 617 O O . ASP A 1 85 ? -10.777 -4.070 -13.576 1.00 89.44 85 ASP A O 1
ATOM 621 N N . ARG A 1 86 ? -8.581 -3.599 -13.651 1.00 91.00 86 ARG A N 1
ATOM 622 C CA . ARG A 1 86 ? -8.088 -4.736 -12.856 1.00 91.00 86 ARG A CA 1
ATOM 623 C C . ARG A 1 86 ? -7.463 -4.305 -11.528 1.00 91.00 86 ARG A C 1
ATOM 625 O O . ARG A 1 86 ? -6.729 -5.080 -10.912 1.00 91.00 86 ARG A O 1
ATOM 632 N N . ALA A 1 87 ? -7.696 -3.062 -11.109 1.00 91.25 87 ALA A N 1
ATOM 633 C CA . ALA A 1 87 ? -7.142 -2.523 -9.875 1.00 91.25 87 ALA A CA 1
ATOM 634 C C . ALA A 1 87 ? -7.574 -3.344 -8.654 1.00 91.25 87 ALA A C 1
ATOM 636 O O . ALA A 1 87 ? -8.697 -3.845 -8.580 1.00 91.25 87 ALA A O 1
ATOM 637 N N . ALA A 1 88 ? -6.694 -3.418 -7.659 1.00 92.31 88 ALA A N 1
ATOM 638 C CA . ALA A 1 88 ? -7.092 -3.900 -6.351 1.00 92.31 88 ALA A CA 1
ATOM 639 C C . ALA A 1 88 ? -8.045 -2.880 -5.714 1.00 92.31 88 ALA A C 1
ATOM 641 O O . ALA A 1 88 ? -7.809 -1.668 -5.753 1.00 92.31 88 ALA A O 1
ATOM 642 N N . VAL A 1 89 ? -9.117 -3.385 -5.110 1.00 91.75 89 VAL A N 1
ATOM 643 C CA . VAL A 1 89 ? -10.062 -2.560 -4.362 1.00 91.75 89 VAL A CA 1
ATOM 644 C C . VAL A 1 89 ? -9.600 -2.492 -2.915 1.00 91.75 89 VAL A C 1
ATOM 646 O O . VAL A 1 89 ? -9.533 -3.511 -2.230 1.00 91.75 89 VAL A O 1
ATOM 649 N N . PHE A 1 90 ? -9.285 -1.292 -2.446 1.00 91.25 90 PHE A N 1
ATOM 650 C CA . PHE A 1 90 ? -8.818 -1.025 -1.093 1.00 91.25 90 PHE A CA 1
ATOM 651 C C . PHE A 1 90 ? -9.945 -0.547 -0.186 1.00 91.25 90 PHE A C 1
ATOM 653 O O . PHE A 1 90 ? -10.829 0.188 -0.609 1.00 91.25 90 PHE A O 1
ATOM 660 N N . ALA A 1 91 ? -9.863 -0.926 1.080 1.00 89.81 91 ALA A N 1
ATOM 661 C CA . ALA A 1 91 ? -10.632 -0.408 2.195 1.00 89.81 91 ALA A CA 1
ATOM 662 C C . ALA A 1 91 ? -9.666 0.109 3.271 1.00 89.81 91 ALA A C 1
ATOM 664 O O . ALA A 1 91 ? -8.510 -0.325 3.360 1.00 89.81 91 ALA A O 1
ATOM 665 N N . LEU A 1 92 ? -10.144 1.033 4.103 1.00 88.31 92 LEU A N 1
ATOM 666 C CA . LEU A 1 92 ? -9.379 1.531 5.241 1.00 88.31 92 LEU A CA 1
ATOM 667 C C . LEU A 1 92 ? -9.473 0.545 6.405 1.00 88.31 92 LEU A C 1
ATOM 669 O O . LEU A 1 92 ? -10.563 0.251 6.889 1.00 88.31 92 LEU A O 1
ATOM 673 N N . GLU A 1 93 ? -8.325 0.069 6.876 1.00 91.00 93 GLU A N 1
ATOM 674 C CA . GLU A 1 93 ? -8.225 -0.764 8.074 1.00 91.00 93 GLU A CA 1
ATOM 675 C C . GLU A 1 93 ? -7.645 0.074 9.220 1.00 91.00 93 GLU A C 1
ATOM 677 O O . GLU A 1 93 ? -6.501 0.533 9.112 1.00 91.00 93 GLU A O 1
ATOM 682 N N . PRO A 1 94 ? -8.391 0.314 10.311 1.00 89.62 94 PRO A N 1
ATOM 683 C CA . PRO A 1 94 ? -7.892 1.095 11.436 1.00 89.62 94 PRO A CA 1
ATOM 684 C C . PRO A 1 94 ? -6.601 0.506 12.022 1.00 89.62 94 PRO A C 1
ATOM 686 O O . PRO A 1 94 ? -6.501 -0.691 12.286 1.00 89.62 94 PRO A O 1
ATOM 689 N N . ALA A 1 95 ? -5.598 1.355 12.255 1.00 89.00 95 ALA A N 1
ATOM 690 C CA . ALA A 1 95 ? -4.375 0.968 12.958 1.00 89.00 95 ALA A CA 1
ATOM 691 C C . ALA A 1 95 ? -4.335 1.509 14.383 1.00 89.00 95 ALA A C 1
ATOM 693 O O . ALA A 1 95 ? -4.097 0.762 15.331 1.00 89.00 95 ALA A O 1
ATOM 694 N N . LYS A 1 96 ? -4.558 2.815 14.519 1.00 85.62 96 LYS A N 1
ATOM 695 C CA . LYS A 1 96 ? -4.726 3.552 15.773 1.00 85.62 96 LYS A CA 1
ATOM 696 C C . LYS A 1 96 ? -5.736 4.672 15.520 1.00 85.62 96 LYS A C 1
ATOM 698 O O . LYS A 1 96 ? -6.251 4.817 14.411 1.00 85.62 96 LYS A O 1
ATOM 703 N N . THR A 1 97 ? -6.006 5.488 16.535 1.00 84.38 97 THR A N 1
ATOM 704 C CA . THR A 1 97 ? -6.814 6.702 16.381 1.00 84.38 97 THR A CA 1
ATOM 705 C C . THR A 1 97 ? -6.306 7.527 15.200 1.00 84.38 97 THR A C 1
ATOM 707 O O . THR A 1 97 ? -5.135 7.903 15.159 1.00 84.38 97 THR A O 1
ATOM 710 N N . SER A 1 98 ? -7.192 7.781 14.239 1.00 82.50 98 SER A N 1
ATOM 711 C CA . SER A 1 98 ? -6.921 8.603 13.056 1.00 82.50 98 SER A CA 1
ATOM 712 C C . SER A 1 98 ? -5.815 8.091 12.121 1.00 82.50 98 SER A C 1
ATOM 714 O O . SER A 1 98 ? -5.352 8.858 11.277 1.00 82.50 98 SER A O 1
ATOM 716 N N . THR A 1 99 ? -5.396 6.823 12.213 1.00 85.81 99 THR A N 1
ATOM 717 C CA . THR A 1 99 ? -4.425 6.216 11.286 1.00 85.81 99 THR A CA 1
ATOM 718 C C . THR A 1 99 ? -4.944 4.909 10.698 1.00 85.81 99 THR A C 1
ATOM 720 O O . THR A 1 99 ? -5.566 4.100 11.387 1.00 85.81 99 THR A O 1
ATOM 723 N N . PHE A 1 100 ? -4.680 4.698 9.409 1.00 88.38 100 PHE A N 1
ATOM 724 C CA . PHE A 1 100 ? -5.264 3.610 8.633 1.00 88.38 100 PHE A CA 1
ATOM 725 C C . PHE A 1 100 ? -4.224 2.928 7.743 1.00 88.38 100 PHE A C 1
ATOM 727 O O . PHE A 1 100 ? 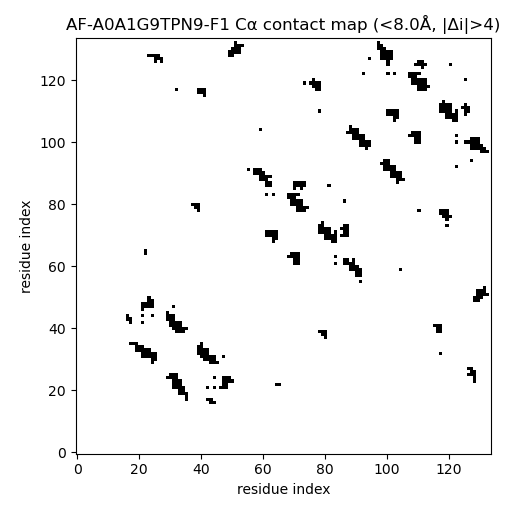-3.351 3.566 7.136 1.00 88.38 100 PHE A O 1
ATOM 734 N N . ARG A 1 101 ? -4.358 1.607 7.657 1.00 91.56 101 ARG A N 1
ATOM 735 C CA . ARG A 1 101 ? -3.687 0.744 6.685 1.00 91.56 101 ARG A CA 1
ATOM 736 C C . ARG A 1 101 ? -4.578 0.591 5.460 1.00 91.56 101 ARG A C 1
ATOM 738 O O . ARG A 1 101 ? -5.790 0.792 5.525 1.00 91.56 101 ARG A O 1
ATOM 745 N N . LEU A 1 102 ? -3.962 0.203 4.352 1.00 92.00 102 LEU A N 1
ATOM 746 C CA . LEU A 1 102 ? -4.659 -0.093 3.106 1.00 92.00 102 LEU A CA 1
ATOM 747 C C . LEU A 1 102 ? -4.899 -1.596 3.020 1.00 92.00 102 LEU A C 1
ATOM 749 O O . LEU A 1 102 ? -3.953 -2.347 2.793 1.00 92.00 102 LEU A O 1
ATOM 753 N N . ARG A 1 103 ? -6.144 -2.033 3.211 1.00 93.75 103 ARG A N 1
ATOM 754 C CA . ARG A 1 103 ? -6.550 -3.441 3.128 1.00 93.75 103 ARG A CA 1
ATOM 755 C C . ARG A 1 103 ? -7.197 -3.725 1.785 1.00 93.75 103 ARG A C 1
ATOM 757 O O . ARG A 1 103 ? -8.071 -2.976 1.378 1.00 93.75 103 ARG A O 1
ATOM 764 N N . ILE A 1 104 ? -6.836 -4.812 1.113 1.00 93.94 104 ILE A N 1
ATOM 765 C CA . ILE A 1 104 ? -7.587 -5.280 -0.054 1.00 93.94 104 ILE A CA 1
ATOM 766 C C . ILE A 1 104 ? -8.936 -5.819 0.430 1.00 93.94 104 ILE A C 1
ATOM 768 O O . ILE A 1 104 ? -8.994 -6.680 1.313 1.00 93.94 104 ILE A O 1
ATOM 772 N N . ALA A 1 105 ? -10.020 -5.323 -0.159 1.00 89.19 105 ALA A N 1
ATOM 773 C CA . ALA A 1 105 ? -11.384 -5.672 0.210 1.00 89.19 105 ALA A CA 1
ATOM 774 C C . ALA A 1 105 ? -11.659 -7.179 0.080 1.00 89.19 105 ALA A C 1
ATOM 776 O O . ALA A 1 105 ? -12.284 -7.747 0.973 1.00 89.19 105 ALA A O 1
ATOM 777 N N . ASP A 1 106 ? -11.146 -7.812 -0.978 1.00 84.69 106 ASP A N 1
ATOM 778 C CA . ASP A 1 106 ? -11.465 -9.202 -1.328 1.00 84.69 106 ASP A CA 1
ATOM 779 C C . ASP A 1 106 ? -10.608 -10.238 -0.588 1.00 84.69 106 ASP A C 1
ATOM 781 O O . ASP A 1 106 ? -11.080 -11.335 -0.302 1.00 84.69 106 ASP A O 1
ATOM 785 N N . SER A 1 107 ? -9.351 -9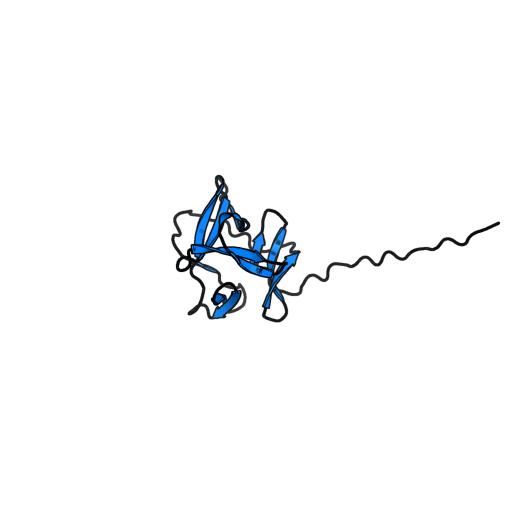.913 -0.262 1.00 88.50 107 SER A N 1
ATOM 786 C CA . SER A 1 107 ? -8.434 -10.854 0.403 1.00 88.50 107 SER A CA 1
ATOM 787 C C . SER A 1 107 ? -8.275 -10.608 1.901 1.00 88.50 107 SER A C 1
ATOM 789 O O . SER A 1 107 ? -7.760 -11.467 2.611 1.00 88.50 107 SER A O 1
ATOM 791 N N . GLY A 1 108 ? -8.655 -9.425 2.390 1.00 89.88 108 GLY A N 1
ATOM 792 C CA . GLY A 1 108 ? -8.441 -9.026 3.781 1.00 89.88 108 GLY A CA 1
ATOM 793 C C . GLY A 1 108 ? -6.979 -8.740 4.147 1.00 89.88 108 GLY A C 1
ATOM 794 O O . GLY A 1 108 ? -6.719 -8.337 5.278 1.00 89.88 108 GLY A O 1
ATOM 795 N N . LYS A 1 109 ? -6.032 -8.895 3.213 1.00 95.38 109 LYS A N 1
ATOM 796 C CA . LYS A 1 109 ? -4.612 -8.579 3.424 1.00 95.38 109 LYS A CA 1
ATOM 797 C C . LYS A 1 109 ? -4.347 -7.091 3.256 1.00 95.38 109 LYS A C 1
ATOM 799 O O . LYS A 1 109 ? -5.008 -6.421 2.465 1.00 95.38 109 LYS A O 1
ATOM 804 N N . CYS A 1 110 ? -3.355 -6.575 3.966 1.00 95.44 110 CYS A N 1
ATOM 805 C CA . CYS A 1 110 ? -2.951 -5.181 3.885 1.00 95.44 110 CYS A CA 1
ATOM 806 C C . CYS A 1 110 ? -1.693 -4.999 3.041 1.00 95.44 110 CYS A C 1
ATOM 808 O O . CYS A 1 110 ? -0.809 -5.851 3.030 1.00 95.44 110 CYS A O 1
ATOM 810 N N . LEU A 1 111 ? -1.602 -3.859 2.359 1.00 94.19 111 LEU A N 1
ATOM 811 C CA . LEU A 1 111 ? -0.377 -3.423 1.703 1.00 94.19 111 LEU A CA 1
ATOM 812 C C . LEU A 1 111 ? 0.719 -3.248 2.757 1.00 94.19 111 LEU A C 1
ATOM 814 O O . LEU A 1 111 ? 0.546 -2.510 3.721 1.00 94.19 111 LEU A O 1
ATOM 818 N N . GLY A 1 112 ? 1.846 -3.915 2.559 1.00 93.88 112 GLY A N 1
ATOM 819 C CA . GLY A 1 112 ? 2.981 -3.913 3.463 1.00 93.88 112 GLY A CA 1
ATOM 820 C C . GLY A 1 112 ? 4.283 -4.240 2.759 1.00 93.88 112 GLY A C 1
ATOM 821 O O . GLY A 1 112 ? 4.503 -3.808 1.625 1.00 93.88 112 GLY A O 1
ATOM 822 N N . GLU A 1 113 ? 5.178 -4.925 3.465 1.00 91.88 113 GLU A N 1
ATOM 823 C CA . GLU A 1 113 ? 6.554 -5.157 3.036 1.00 91.88 113 GLU A CA 1
ATOM 824 C C . GLU A 1 113 ? 7.050 -6.524 3.514 1.00 91.88 113 GLU A C 1
ATOM 826 O O . GLU A 1 113 ? 6.865 -6.880 4.677 1.00 91.88 113 GLU A O 1
ATOM 831 N N . VAL A 1 114 ? 7.721 -7.264 2.632 1.00 90.94 114 VAL A N 1
ATOM 832 C CA . VAL A 1 114 ? 8.478 -8.474 2.982 1.00 90.94 114 VAL A CA 1
ATOM 833 C C . VAL A 1 114 ? 9.844 -8.370 2.323 1.00 90.94 114 VAL A C 1
ATOM 835 O O . VAL A 1 114 ? 9.934 -8.137 1.120 1.00 90.94 114 VAL A O 1
ATOM 838 N N . ALA A 1 115 ? 10.907 -8.527 3.116 1.00 88.44 115 ALA A N 1
ATOM 839 C CA . ALA A 1 115 ? 12.293 -8.470 2.643 1.00 88.44 115 ALA A CA 1
ATOM 840 C C . ALA A 1 115 ? 12.616 -7.219 1.791 1.00 88.44 115 ALA A C 1
ATOM 842 O O . ALA A 1 115 ? 13.329 -7.306 0.795 1.00 88.44 115 ALA A O 1
ATOM 843 N N . GLY A 1 116 ? 12.077 -6.050 2.160 1.00 85.69 116 GLY A N 1
ATOM 844 C CA . GLY A 1 116 ? 12.312 -4.796 1.432 1.00 85.69 116 GLY A CA 1
ATOM 845 C C . GLY A 1 116 ? 11.338 -4.516 0.281 1.00 85.69 116 GLY A C 1
ATOM 846 O O . GLY A 1 116 ? 11.296 -3.392 -0.219 1.00 85.69 116 GLY A O 1
ATOM 847 N N . ALA A 1 117 ? 10.546 -5.505 -0.143 1.00 89.25 117 ALA A N 1
ATOM 848 C CA . ALA A 1 117 ? 9.665 -5.400 -1.303 1.00 89.25 117 ALA A CA 1
ATOM 849 C C . ALA A 1 117 ? 8.194 -5.175 -0.902 1.00 89.25 117 ALA A C 1
ATOM 851 O O . ALA A 1 117 ? 7.734 -5.791 0.065 1.00 89.25 117 ALA A O 1
ATOM 852 N N . PRO A 1 118 ? 7.425 -4.354 -1.645 1.00 93.50 118 PRO A N 1
ATOM 853 C CA . PRO A 1 118 ? 5.982 -4.224 -1.454 1.00 93.50 118 PRO A CA 1
ATOM 854 C C . PRO A 1 118 ? 5.254 -5.563 -1.608 1.00 93.50 118 PRO A C 1
ATOM 856 O O . PRO A 1 118 ? 5.390 -6.242 -2.626 1.00 93.50 118 PRO A O 1
ATOM 859 N N . ARG A 1 119 ? 4.470 -5.940 -0.594 1.00 95.75 119 ARG A N 1
ATOM 860 C CA . ARG A 1 119 ? 3.707 -7.198 -0.542 1.00 95.75 119 ARG A CA 1
ATOM 861 C C . ARG A 1 119 ? 2.384 -7.009 0.171 1.00 95.75 119 ARG A C 1
ATOM 863 O O . ARG A 1 119 ? 2.275 -6.132 1.021 1.00 95.75 119 ARG A O 1
ATOM 870 N N . TYR A 1 120 ? 1.413 -7.864 -0.119 1.00 95.62 120 TYR A N 1
ATOM 871 C CA . TYR A 1 120 ? 0.203 -7.970 0.688 1.00 95.62 120 TYR A CA 1
ATOM 872 C C . TYR A 1 120 ? 0.391 -8.997 1.800 1.00 95.62 120 TYR A C 1
ATOM 874 O O . TYR A 1 120 ? 0.630 -10.173 1.534 1.00 95.62 120 TYR A O 1
ATOM 882 N N . THR A 1 121 ? 0.271 -8.549 3.045 1.00 94.75 121 THR A N 1
ATOM 883 C CA . THR A 1 121 ? 0.532 -9.344 4.251 1.00 94.75 121 THR A CA 1
ATOM 884 C C . THR A 1 121 ? -0.614 -9.219 5.251 1.00 94.75 121 THR A C 1
ATOM 886 O O . THR A 1 121 ? -1.589 -8.496 5.027 1.00 94.75 121 THR A O 1
ATOM 889 N N . ASP A 1 122 ? -0.516 -9.925 6.376 1.00 94.62 122 ASP A N 1
ATOM 890 C CA . ASP A 1 122 ? -1.455 -9.746 7.478 1.00 94.62 122 ASP A CA 1
ATOM 891 C C . ASP A 1 122 ? -1.410 -8.313 8.022 1.00 94.62 122 ASP A C 1
ATOM 893 O O . ASP A 1 122 ? -0.348 -7.742 8.293 1.00 94.62 122 ASP A O 1
ATOM 897 N N . CYS A 1 123 ? -2.592 -7.740 8.249 1.00 92.88 123 CYS A N 1
ATOM 898 C CA . CYS A 1 123 ? -2.736 -6.333 8.617 1.00 92.88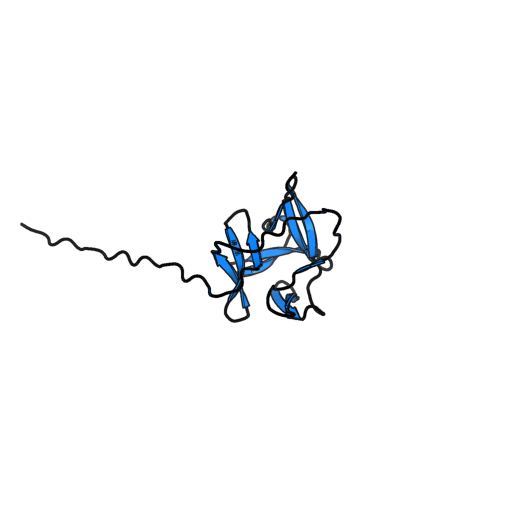 123 CYS A CA 1
ATOM 899 C C . CYS A 1 123 ? -2.052 -5.942 9.934 1.00 92.88 123 CYS A C 1
ATOM 901 O O . CYS A 1 123 ? -1.704 -4.776 10.097 1.00 92.88 123 CYS A O 1
ATOM 903 N N . GLY A 1 124 ? -1.796 -6.879 10.854 1.00 89.56 124 GLY A N 1
ATOM 904 C CA . GLY A 1 124 ? -1.100 -6.590 12.115 1.00 89.56 124 GLY A CA 1
ATOM 905 C C . GLY A 1 124 ? 0.303 -5.993 11.927 1.00 89.56 124 GLY A C 1
ATOM 906 O O . GLY A 1 124 ? 0.735 -5.185 12.748 1.00 89.56 124 GLY A O 1
ATOM 907 N N . TRP A 1 125 ? 0.968 -6.329 10.818 1.00 84.50 125 TRP A N 1
ATOM 908 C CA . TRP A 1 125 ? 2.357 -5.958 10.517 1.00 84.50 125 TRP A CA 1
ATOM 909 C C . TRP A 1 125 ? 2.478 -4.940 9.381 1.00 84.50 125 TRP A C 1
ATOM 911 O O . TRP A 1 125 ? 3.575 -4.477 9.073 1.00 84.50 125 TRP A O 1
ATOM 921 N N . ALA A 1 126 ? 1.361 -4.596 8.741 1.00 92.25 126 ALA A N 1
ATOM 922 C CA . ALA A 1 126 ? 1.353 -3.656 7.636 1.00 92.25 126 ALA A CA 1
ATOM 923 C C . ALA A 1 126 ? 1.535 -2.200 8.125 1.00 92.25 126 ALA A C 1
ATOM 925 O O . ALA A 1 126 ? 0.985 -1.823 9.172 1.00 92.25 126 ALA A O 1
ATOM 926 N N . PRO A 1 127 ? 2.289 -1.375 7.377 1.00 89.19 127 PRO A N 1
ATOM 927 C CA . PRO A 1 127 ? 2.513 0.027 7.684 1.00 89.19 127 PRO A CA 1
ATOM 928 C C . PRO A 1 127 ? 1.245 0.861 7.485 1.00 89.19 127 PRO A C 1
ATOM 930 O O . PRO A 1 127 ? 0.314 0.496 6.761 1.00 89.19 127 PRO A O 1
ATOM 933 N N . VAL A 1 128 ? 1.227 2.019 8.138 1.00 89.00 128 VAL A N 1
ATOM 934 C CA . VAL A 1 128 ? 0.200 3.040 7.931 1.00 89.00 128 VAL A CA 1
ATOM 935 C C . VAL A 1 128 ? 0.491 3.776 6.623 1.00 89.00 128 VAL A C 1
ATOM 937 O O . VAL A 1 128 ? 1.643 4.028 6.285 1.00 89.00 128 VAL A O 1
ATOM 940 N N . PHE A 1 129 ? -0.558 4.159 5.899 1.00 84.88 129 PHE A N 1
ATOM 941 C CA . PHE A 1 129 ? -0.438 5.012 4.705 1.00 84.88 129 PHE A CA 1
ATOM 942 C C . PHE A 1 129 ? -1.337 6.238 4.767 1.00 84.88 129 PHE A C 1
ATOM 944 O O . PHE A 1 129 ? -1.081 7.233 4.094 1.00 84.88 129 PHE A O 1
ATOM 951 N N . MET A 1 130 ? -2.402 6.168 5.565 1.00 81.94 130 MET A N 1
ATOM 952 C CA . MET A 1 130 ? -3.428 7.194 5.605 1.00 81.94 130 MET A CA 1
ATOM 953 C C . MET A 1 130 ? -3.630 7.680 7.027 1.00 81.94 130 MET A C 1
ATOM 955 O O . MET A 1 130 ? -3.644 6.909 7.986 1.00 81.94 130 MET A O 1
ATOM 959 N N . THR A 1 131 ? -3.796 8.987 7.154 1.00 77.31 131 THR A N 1
ATOM 960 C CA . THR A 1 131 ? -4.055 9.654 8.426 1.00 77.31 131 THR A CA 1
ATOM 961 C C . THR A 1 131 ? -5.198 10.633 8.241 1.00 77.31 131 THR A C 1
ATOM 963 O O . THR A 1 131 ? -5.263 11.294 7.203 1.00 77.31 131 THR A O 1
ATOM 966 N N . VAL A 1 132 ? -6.043 10.770 9.252 1.00 70.62 132 VAL A N 1
ATOM 967 C CA . VAL A 1 132 ? -7.079 11.801 9.302 1.00 70.62 132 VAL A CA 1
ATOM 968 C C . VAL A 1 132 ? -6.576 12.932 10.189 1.00 70.62 132 VAL A C 1
ATOM 970 O O . VAL A 1 132 ? -6.138 12.697 11.315 1.00 70.62 132 VAL A O 1
ATOM 973 N N . SER A 1 133 ? -6.611 14.151 9.667 1.00 63.88 133 SER A N 1
ATOM 974 C CA . SER A 1 133 ? -6.403 15.363 10.458 1.00 63.88 133 SER A CA 1
ATOM 975 C C . SER A 1 133 ? -7.751 15.778 11.041 1.00 63.88 133 SER A C 1
ATOM 977 O O . SER A 1 133 ? -8.744 15.754 10.313 1.00 63.88 133 SER A O 1
ATOM 979 N N . ALA A 1 134 ? -7.781 16.119 12.328 1.00 54.94 134 ALA A N 1
ATOM 980 C CA . ALA A 1 134 ? -8.918 16.814 12.929 1.00 54.94 134 ALA A CA 1
ATOM 981 C C . ALA A 1 134 ? -8.993 18.265 12.433 1.00 54.94 134 ALA A C 1
ATOM 983 O O . ALA A 1 134 ? -7.916 18.817 12.100 1.00 54.94 134 ALA A O 1
#